Protein AF-A0A8T3T6U4-F1 (afdb_monomer_lite)

pLDDT: mean 92.82, std 4.98, range [65.31, 98.06]

Secondary structure (DSSP, 8-state):
--HHHHHHTTSSS-EEEEE-TTS-EEEEE---PPPPTT-EEEEEEEE---TTTTGGG-STT---GGGT-EEETTTTEEESS--S--SSEE--SSEEEEEEEE-STT--TT-EEEE-----B---

Sequence (124 aa):
MDTEALAAAGQIGGRTVQINERGEVECASYPLAALDDGCLRIRTVRSAISPGTEMTFYGKEATNVYLHKTWNEELRLFVKGAPSISYPIVFGYRAAGEVVESDRAGVPVGSRVYGNWRHTEYTT

Foldseek 3Di:
DDPVVCVVQQQFQFWFWWQFPQLDIDTDGDGRDDADAQDFGWRWPDFDDDVVPRCLSHHNPRNDLLCQFDQDPVVRDTDGDHRNDDPRGFDTWWTKTFTCDGNHPPRDGRDIDTGTDTHGDRPD

Structure (mmCIF, N/CA/C/O backbone):
data_AF-A0A8T3T6U4-F1
#
_entry.id   AF-A0A8T3T6U4-F1
#
loop_
_atom_site.group_PDB
_atom_site.id
_atom_site.type_symbol
_atom_site.label_atom_id
_atom_site.label_alt_id
_atom_site.label_comp_id
_atom_site.label_asym_id
_atom_site.label_entity_id
_atom_site.label_seq_id
_atom_site.pdbx_PDB_ins_code
_atom_site.Cartn_x
_atom_site.Cartn_y
_atom_site.Cartn_z
_atom_site.occupancy
_atom_site.B_iso_or_equiv
_atom_site.auth_seq_id
_atom_site.auth_comp_id
_atom_site.auth_asym_id
_atom_site.auth_atom_id
_atom_site.pdbx_PDB_model_num
ATOM 1 N N . MET A 1 1 ? -10.638 2.195 18.867 1.00 67.00 1 MET A N 1
ATOM 2 C CA . MET A 1 1 ? -9.828 3.425 18.725 1.00 67.00 1 MET A CA 1
ATOM 3 C C . MET A 1 1 ? -10.623 4.387 17.876 1.00 67.00 1 MET A C 1
ATOM 5 O O . MET A 1 1 ? -11.343 3.915 17.011 1.00 67.00 1 MET A O 1
ATOM 9 N N . ASP A 1 2 ? -10.528 5.681 18.151 1.00 87.31 2 ASP A N 1
ATOM 10 C CA . ASP A 1 2 ? -11.204 6.702 17.354 1.00 87.31 2 ASP A CA 1
ATOM 11 C C . ASP A 1 2 ? -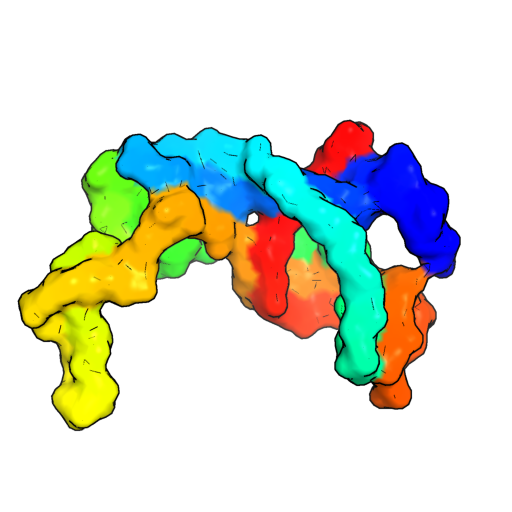10.430 6.954 16.049 1.00 87.31 2 ASP A C 1
ATOM 13 O O . ASP A 1 2 ? -9.241 7.282 16.072 1.00 87.31 2 ASP A O 1
ATOM 17 N N . THR A 1 3 ? -11.095 6.742 14.916 1.00 87.38 3 THR A N 1
ATOM 18 C CA . THR A 1 3 ? -10.543 6.916 13.569 1.00 87.38 3 THR A CA 1
ATOM 19 C C . THR A 1 3 ? -10.159 8.374 13.314 1.00 87.38 3 THR A C 1
ATOM 21 O O . THR A 1 3 ? -9.138 8.628 12.680 1.00 87.38 3 THR A O 1
ATOM 24 N N . GLU A 1 4 ? -10.913 9.335 13.850 1.00 89.19 4 GLU A N 1
ATOM 25 C CA . GLU A 1 4 ? -10.612 10.759 13.694 1.00 89.19 4 GLU A CA 1
ATOM 26 C C . GLU A 1 4 ? -9.311 11.121 14.420 1.00 89.19 4 GLU A C 1
ATOM 28 O O . GLU A 1 4 ? -8.401 11.700 13.822 1.00 89.19 4 GLU A O 1
ATOM 33 N N . ALA A 1 5 ? -9.153 10.666 15.666 1.00 91.19 5 ALA A N 1
ATOM 34 C CA . ALA A 1 5 ? -7.910 10.825 16.418 1.00 91.19 5 ALA A CA 1
ATOM 35 C C . ALA A 1 5 ? -6.701 10.166 15.725 1.00 91.19 5 ALA A C 1
ATOM 37 O O . ALA A 1 5 ? -5.611 10.739 15.702 1.00 91.19 5 ALA A O 1
ATOM 38 N N . LEU A 1 6 ? -6.874 8.976 15.139 1.00 91.44 6 LEU A N 1
ATOM 39 C CA . LEU A 1 6 ? -5.806 8.298 14.396 1.00 91.44 6 LEU A CA 1
ATOM 40 C C . LEU A 1 6 ? -5.405 9.056 13.126 1.00 91.44 6 LEU A C 1
ATOM 42 O O . LEU A 1 6 ? -4.218 9.112 12.807 1.00 91.44 6 LEU A O 1
ATOM 46 N N . ALA A 1 7 ? -6.375 9.626 12.408 1.00 89.25 7 ALA A N 1
ATOM 47 C CA . ALA A 1 7 ? -6.122 10.442 11.227 1.00 89.25 7 ALA A CA 1
ATOM 48 C C . ALA A 1 7 ? -5.405 11.748 11.602 1.00 89.25 7 ALA A C 1
ATOM 50 O O . ALA A 1 7 ? -4.395 12.092 10.991 1.00 89.25 7 ALA A O 1
ATOM 51 N N . ALA A 1 8 ? -5.861 12.430 12.658 1.00 89.19 8 ALA A N 1
ATOM 52 C CA . ALA A 1 8 ? -5.216 13.632 13.187 1.00 89.19 8 ALA A CA 1
ATOM 53 C C . ALA A 1 8 ? -3.771 13.367 13.649 1.00 89.19 8 ALA A C 1
ATOM 55 O O . ALA A 1 8 ? -2.899 14.217 13.488 1.00 89.19 8 ALA A O 1
ATOM 56 N N . ALA A 1 9 ? -3.506 12.168 14.174 1.00 88.62 9 ALA A N 1
ATOM 57 C CA . ALA A 1 9 ? -2.175 11.702 14.545 1.00 88.62 9 ALA A CA 1
ATOM 58 C C . ALA A 1 9 ? -1.379 11.086 13.376 1.00 88.62 9 ALA A C 1
ATOM 60 O O . ALA A 1 9 ? -0.358 10.455 13.621 1.00 88.62 9 ALA A O 1
ATOM 61 N N . GLY A 1 10 ? -1.834 11.185 12.121 1.00 87.50 10 GLY A N 1
ATOM 62 C CA . GLY A 1 10 ? -1.100 10.675 10.954 1.00 87.50 10 GLY A CA 1
ATOM 63 C C . GLY A 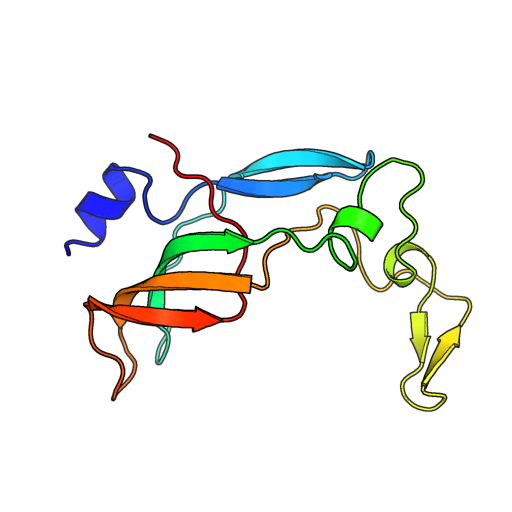1 10 ? -0.870 9.157 10.942 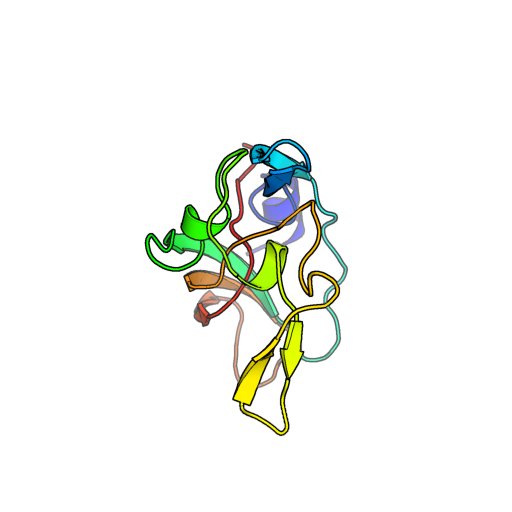1.00 87.50 10 GLY A C 1
ATOM 64 O O . GLY A 1 10 ? 0.029 8.678 10.251 1.00 87.50 10 GLY A O 1
ATOM 65 N N . GLN A 1 11 ? -1.654 8.390 11.710 1.00 89.62 11 GLN A N 1
ATOM 66 C CA . GLN A 1 11 ? -1.517 6.934 11.856 1.00 89.62 11 GLN A CA 1
ATOM 67 C C . GLN A 1 11 ? -2.388 6.140 10.873 1.00 89.62 11 GLN A C 1
ATOM 69 O O . GLN A 1 11 ? -2.284 4.918 10.793 1.00 89.62 11 GLN A O 1
ATOM 74 N N . ILE A 1 12 ? -3.263 6.809 10.128 1.00 89.12 12 ILE A N 1
ATOM 75 C CA . ILE A 1 12 ? -4.062 6.248 9.032 1.00 89.12 12 ILE A CA 1
ATOM 76 C C . ILE A 1 12 ? -4.290 7.342 7.994 1.00 89.12 12 ILE A C 1
ATOM 78 O O . ILE A 1 12 ? -4.494 8.484 8.384 1.00 89.12 12 ILE A O 1
ATOM 82 N N . GLY A 1 13 ? -4.308 6.987 6.702 1.00 77.38 13 GLY A N 1
ATOM 83 C CA . GLY A 1 13 ? -4.440 7.965 5.613 1.00 77.38 13 GLY A CA 1
ATOM 84 C C . GLY A 1 13 ? -3.274 8.947 5.622 1.00 77.38 13 GLY A C 1
ATOM 85 O O . GLY A 1 13 ? -3.185 9.835 6.458 1.00 77.38 13 GLY A O 1
ATOM 86 N N . GLY A 1 14 ? -2.317 8.757 4.729 1.00 77.88 14 GLY A N 1
ATOM 87 C CA . GLY A 1 14 ? -1.020 9.392 4.920 1.00 77.88 14 GLY A CA 1
ATOM 88 C C . GLY A 1 14 ? -0.130 9.204 3.720 1.00 77.88 14 GLY A C 1
ATOM 89 O O . GLY A 1 14 ? -0.575 9.380 2.590 1.00 77.88 14 GLY A O 1
ATOM 90 N N . ARG A 1 15 ? 1.132 8.851 3.960 1.00 91.06 15 ARG A N 1
ATOM 91 C CA . ARG A 1 15 ? 2.124 8.677 2.901 1.00 91.06 15 ARG A CA 1
ATOM 92 C C . ARG A 1 15 ? 2.411 7.207 2.654 1.00 91.06 15 ARG A C 1
ATOM 94 O O . ARG A 1 15 ? 2.335 6.364 3.548 1.00 91.06 15 ARG A O 1
ATOM 101 N N . THR A 1 16 ? 2.708 6.885 1.408 1.00 93.50 16 THR A N 1
ATOM 102 C CA . THR A 1 16 ? 3.175 5.567 0.994 1.00 93.50 16 THR A CA 1
ATOM 103 C C . THR A 1 16 ? 4.521 5.708 0.312 1.00 93.50 16 THR A C 1
ATOM 105 O O . THR A 1 16 ? 4.793 6.730 -0.317 1.00 93.50 16 THR A O 1
ATOM 108 N N . VAL A 1 17 ? 5.353 4.681 0.439 1.00 93.31 17 VAL A N 1
ATOM 109 C CA . VAL A 1 17 ? 6.602 4.599 -0.312 1.00 93.31 17 VAL A CA 1
ATOM 110 C C . VAL A 1 17 ? 6.262 4.192 -1.741 1.00 93.31 17 VAL A C 1
ATOM 112 O O . VAL A 1 17 ? 5.594 3.178 -1.961 1.00 93.31 17 VAL A O 1
ATOM 115 N N . GLN A 1 18 ? 6.737 4.970 -2.705 1.00 95.50 18 GLN A N 1
ATOM 116 C CA . GLN A 1 18 ? 6.603 4.677 -4.123 1.00 95.50 18 GLN A CA 1
ATOM 117 C C . GLN A 1 18 ? 7.924 4.881 -4.859 1.00 95.50 18 GLN A C 1
ATOM 119 O O . GLN A 1 18 ?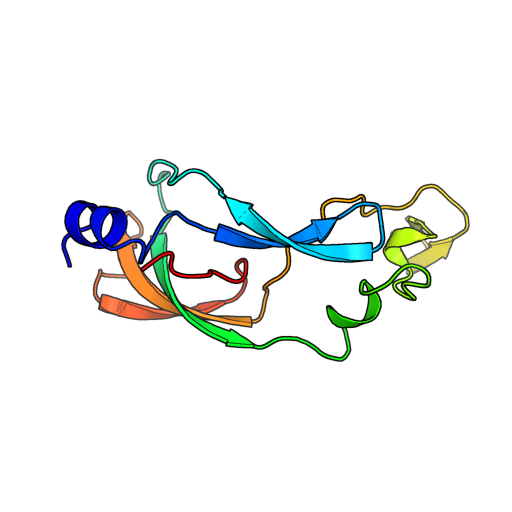 8.838 5.535 -4.357 1.00 95.50 18 GLN A O 1
ATOM 124 N N . ILE A 1 19 ? 8.013 4.317 -6.059 1.00 96.06 19 ILE A N 1
ATOM 125 C CA . ILE A 1 19 ? 9.105 4.576 -6.996 1.00 96.06 19 ILE A CA 1
ATOM 126 C C . ILE A 1 19 ? 8.557 5.440 -8.124 1.00 96.06 19 ILE A C 1
ATOM 128 O O . ILE A 1 19 ? 7.530 5.100 -8.714 1.00 96.06 19 ILE A O 1
ATOM 132 N N . ASN A 1 20 ? 9.215 6.562 -8.400 1.00 96.25 20 ASN A N 1
ATOM 133 C CA . ASN A 1 20 ? 8.818 7.473 -9.468 1.00 96.25 20 ASN A CA 1
ATOM 134 C C . ASN A 1 20 ? 9.401 7.051 -10.828 1.00 96.25 20 ASN A C 1
ATOM 136 O O . ASN A 1 20 ? 10.193 6.118 -10.933 1.00 96.25 20 ASN A O 1
ATOM 140 N N . GLU A 1 21 ? 9.034 7.772 -11.883 1.00 94.50 21 GLU A N 1
ATOM 141 C CA . GLU A 1 21 ? 9.470 7.518 -13.265 1.00 94.50 21 GLU A CA 1
ATOM 142 C C . GLU A 1 21 ? 10.993 7.538 -13.487 1.00 94.50 21 GLU A C 1
ATOM 144 O O . GLU A 1 21 ? 11.477 6.997 -14.480 1.00 94.50 21 GLU A O 1
ATOM 149 N N . ARG A 1 22 ? 11.764 8.133 -12.566 1.00 94.75 22 ARG A N 1
ATOM 150 C CA . ARG A 1 22 ? 13.235 8.145 -12.605 1.00 94.75 22 ARG A CA 1
ATOM 151 C C . ARG A 1 22 ? 13.861 6.947 -11.884 1.00 94.75 22 ARG A C 1
ATOM 153 O O . ARG A 1 22 ? 15.088 6.859 -11.824 1.00 94.75 22 ARG A O 1
ATOM 160 N N . GLY A 1 23 ? 13.048 6.042 -11.335 1.00 94.56 23 GLY A N 1
ATOM 161 C CA . GLY A 1 23 ? 13.500 4.916 -10.518 1.00 94.56 23 GLY A CA 1
ATOM 162 C C . GLY A 1 23 ? 13.911 5.318 -9.096 1.00 94.56 23 GLY A C 1
ATOM 163 O O . GLY A 1 23 ? 14.580 4.540 -8.415 1.00 94.56 23 GLY A O 1
ATOM 164 N N . GLU A 1 24 ? 13.557 6.528 -8.652 1.00 95.88 24 GLU A N 1
ATOM 165 C CA . GLU A 1 24 ? 13.884 7.057 -7.324 1.00 95.88 24 GLU A CA 1
ATOM 166 C C . GLU A 1 24 ? 12.766 6.736 -6.328 1.00 95.88 24 GLU A C 1
ATOM 168 O O . GLU A 1 24 ? 11.586 6.749 -6.680 1.00 95.88 24 GLU A O 1
ATOM 173 N N . VAL A 1 25 ? 13.139 6.470 -5.074 1.00 94.81 25 VAL A N 1
ATOM 174 C CA . VAL A 1 25 ? 12.182 6.235 -3.987 1.00 94.81 25 VAL A CA 1
ATOM 175 C C . VAL A 1 25 ? 11.740 7.564 -3.389 1.00 94.81 25 VAL A C 1
ATOM 177 O O . VAL A 1 25 ? 12.567 8.388 -3.001 1.00 94.81 25 VAL A O 1
ATOM 180 N N . GLU A 1 26 ? 10.431 7.736 -3.253 1.00 94.94 26 GLU A N 1
ATOM 181 C CA . GLU A 1 26 ? 9.816 8.886 -2.601 1.00 94.94 26 GLU A CA 1
ATOM 182 C C . GLU A 1 26 ? 8.620 8.456 -1.745 1.00 94.94 26 GLU A C 1
ATOM 184 O O . GLU A 1 26 ? 8.052 7.379 -1.924 1.00 94.94 26 GLU A O 1
ATOM 189 N N . CYS A 1 27 ? 8.227 9.315 -0.807 1.00 93.50 27 CYS A N 1
ATOM 190 C CA . CYS A 1 27 ? 7.008 9.129 -0.029 1.00 93.50 27 CYS A CA 1
ATOM 191 C C . CYS A 1 27 ? 5.925 10.082 -0.544 1.00 93.50 27 CYS A C 1
ATOM 193 O O . CYS A 1 27 ? 6.083 11.305 -0.447 1.00 93.50 27 CYS A O 1
ATOM 195 N N . ALA A 1 28 ? 4.817 9.526 -1.033 1.00 93.06 28 ALA A N 1
ATOM 196 C CA . ALA A 1 28 ? 3.707 10.267 -1.625 1.00 93.06 28 ALA A CA 1
ATOM 197 C C . ALA A 1 28 ? 2.432 10.151 -0.792 1.00 93.06 28 ALA A C 1
ATOM 199 O O . ALA A 1 28 ? 2.080 9.070 -0.315 1.00 93.06 28 ALA A O 1
ATOM 200 N N . SER A 1 29 ? 1.736 11.274 -0.627 1.00 91.12 29 SER A N 1
ATOM 201 C CA . SER A 1 29 ? 0.475 11.325 0.110 1.00 91.12 29 SER A CA 1
ATOM 202 C C . SER A 1 29 ? -0.657 10.665 -0.675 1.00 91.12 29 SER A C 1
ATOM 204 O O . SER A 1 29 ? -0.764 10.826 -1.889 1.00 91.12 29 SER A O 1
ATOM 206 N N . TYR A 1 30 ? -1.538 9.963 0.028 1.00 88.25 30 TYR A N 1
ATOM 207 C CA . TYR A 1 30 ? -2.777 9.410 -0.504 1.00 88.25 30 TYR A CA 1
ATOM 208 C C . TYR A 1 30 ? -3.947 9.780 0.420 1.00 88.25 30 TYR A C 1
ATOM 210 O O . TYR A 1 30 ? -3.760 9.886 1.635 1.00 88.25 30 TYR A O 1
ATOM 218 N N . PRO A 1 31 ? -5.154 9.997 -0.129 1.00 87.19 31 PRO A N 1
ATOM 219 C CA . PRO A 1 31 ? -6.292 10.412 0.678 1.00 87.19 31 PRO A CA 1
ATOM 220 C C . PRO A 1 31 ? -6.727 9.302 1.638 1.00 87.19 31 PRO A C 1
ATOM 222 O O . PRO A 1 31 ? -6.694 8.114 1.306 1.00 87.19 31 PRO A O 1
ATOM 225 N N . LEU A 1 32 ? -7.208 9.700 2.816 1.00 89.06 32 LEU A N 1
ATOM 226 C CA . LEU A 1 32 ? -7.993 8.824 3.677 1.00 89.06 32 LEU A CA 1
ATOM 227 C C . LEU A 1 32 ? -9.383 8.664 3.045 1.00 89.06 32 LEU A C 1
ATOM 229 O O . LEU A 1 32 ? -10.249 9.516 3.221 1.00 89.06 32 LEU A O 1
ATOM 233 N N . ALA A 1 33 ? -9.583 7.603 2.265 1.00 89.75 33 ALA A N 1
ATOM 234 C CA . ALA A 1 33 ? -10.883 7.315 1.660 1.00 89.75 33 ALA A CA 1
ATOM 235 C C . ALA A 1 33 ? -11.934 6.977 2.731 1.00 89.75 33 ALA A C 1
ATOM 237 O O . ALA A 1 33 ? -11.576 6.499 3.815 1.00 89.75 33 ALA A O 1
ATOM 238 N N . ALA A 1 34 ? -13.215 7.186 2.409 1.00 92.50 34 ALA A N 1
ATOM 239 C CA . ALA A 1 34 ? -14.328 6.640 3.185 1.00 92.50 34 ALA A CA 1
ATOM 240 C C . ALA A 1 34 ? -14.220 5.107 3.280 1.00 92.50 34 ALA A C 1
ATOM 242 O O . ALA A 1 34 ? -13.528 4.480 2.475 1.00 92.50 34 ALA A O 1
ATOM 243 N N . LEU A 1 35 ? -14.837 4.513 4.302 1.00 94.06 35 LEU A N 1
ATOM 244 C CA . LEU A 1 35 ? -14.886 3.060 4.405 1.00 94.06 35 LEU A CA 1
ATOM 245 C C . LEU A 1 35 ? -15.987 2.534 3.478 1.00 94.06 35 LEU A C 1
ATOM 247 O O . LEU A 1 35 ? -17.148 2.887 3.661 1.00 94.06 35 LEU A O 1
ATOM 251 N N . ASP A 1 36 ? -15.609 1.719 2.495 1.00 94.38 36 ASP A N 1
ATOM 252 C CA . ASP A 1 36 ? -16.560 1.057 1.598 1.00 94.38 36 ASP A CA 1
ATOM 253 C C . ASP A 1 36 ? -17.280 -0.112 2.293 1.00 94.38 36 ASP A C 1
ATOM 255 O O . ASP A 1 36 ? -16.738 -0.730 3.219 1.00 94.38 36 ASP A O 1
ATOM 259 N N . ASP A 1 37 ? -18.460 -0.468 1.784 1.00 95.94 37 ASP A N 1
ATOM 260 C CA . ASP A 1 37 ? -19.251 -1.588 2.295 1.00 95.94 37 ASP A CA 1
ATOM 261 C C . ASP A 1 37 ? -18.446 -2.901 2.310 1.00 95.94 37 ASP A C 1
ATOM 263 O O . ASP A 1 37 ? -17.804 -3.292 1.327 1.00 95.94 37 ASP A O 1
ATOM 267 N N . GLY A 1 38 ? -18.477 -3.615 3.436 1.00 95.75 38 GLY A N 1
ATOM 268 C CA . GLY A 1 38 ? -17.761 -4.880 3.623 1.00 95.75 38 GLY A CA 1
ATOM 269 C C . GLY A 1 38 ? -16.231 -4.765 3.718 1.00 95.75 38 GLY A C 1
ATOM 270 O O . GLY A 1 38 ? -15.544 -5.799 3.778 1.00 95.75 38 GLY A O 1
ATOM 271 N N . CYS A 1 39 ? -15.684 -3.546 3.751 1.00 95.38 39 CYS A N 1
ATOM 272 C CA . CYS A 1 39 ? -14.257 -3.289 3.913 1.00 95.38 39 CYS A CA 1
ATOM 273 C C . CYS A 1 39 ? -13.851 -3.081 5.378 1.00 95.38 39 CYS A C 1
ATOM 275 O O . CYS A 1 39 ? -14.655 -2.965 6.305 1.00 95.38 39 CYS A O 1
ATOM 277 N N . LEU A 1 40 ? -12.536 -3.070 5.581 1.00 95.19 40 LEU A N 1
ATOM 278 C CA . LEU A 1 40 ? -11.888 -2.822 6.861 1.00 95.19 40 LEU A CA 1
ATOM 279 C C . LEU A 1 40 ? -10.932 -1.649 6.707 1.00 95.19 40 LEU A C 1
ATOM 281 O O . LEU A 1 40 ? -10.226 -1.558 5.699 1.00 95.19 40 LEU A O 1
ATOM 285 N N . ARG A 1 41 ? -10.809 -0.826 7.747 1.00 95.31 41 ARG A N 1
ATOM 286 C CA . ARG A 1 41 ? -9.677 0.088 7.879 1.00 95.31 41 ARG A CA 1
ATOM 287 C C . ARG A 1 41 ? -8.648 -0.514 8.808 1.00 95.31 41 ARG A C 1
ATOM 289 O O . ARG A 1 41 ? -8.954 -0.888 9.940 1.00 95.31 41 ARG A O 1
ATOM 296 N N . ILE A 1 42 ? -7.414 -0.574 8.332 1.00 95.00 42 ILE A N 1
ATOM 297 C CA . ILE A 1 42 ? -6.301 -1.170 9.059 1.00 95.00 42 ILE A CA 1
ATOM 298 C C . ILE A 1 42 ? -5.269 -0.085 9.342 1.00 95.00 42 ILE A C 1
ATOM 300 O O . ILE A 1 42 ? -4.805 0.601 8.433 1.00 95.00 42 ILE A O 1
ATOM 304 N N . ARG A 1 43 ? -4.871 0.032 10.607 1.00 95.00 43 ARG A N 1
ATOM 305 C CA . ARG A 1 43 ? -3.673 0.764 11.008 1.00 95.00 43 ARG A CA 1
ATOM 306 C C . ARG A 1 43 ? -2.470 -0.170 10.887 1.00 95.00 43 ARG A C 1
ATOM 308 O O . ARG A 1 43 ? -2.380 -1.168 11.607 1.00 95.00 43 ARG A O 1
ATOM 315 N N . THR A 1 44 ? -1.561 0.127 9.962 1.00 94.38 44 THR A N 1
ATOM 316 C CA . THR A 1 44 ? -0.392 -0.716 9.654 1.00 94.38 44 THR A CA 1
ATOM 317 C C . THR A 1 44 ? 0.605 -0.745 10.814 1.00 94.38 44 THR A C 1
ATOM 319 O O . THR A 1 44 ? 1.325 0.210 11.066 1.00 94.38 44 THR A O 1
ATOM 322 N N . VAL A 1 45 ? 0.736 -1.860 11.521 1.00 94.75 45 VAL A N 1
ATOM 323 C CA . VAL A 1 45 ? 1.704 -1.958 12.626 1.00 94.75 45 VAL A CA 1
ATOM 324 C C . VAL A 1 45 ? 3.108 -2.234 12.092 1.00 94.75 45 VAL A C 1
ATOM 326 O O . VAL A 1 45 ? 4.076 -1.644 12.563 1.00 94.75 45 VAL A O 1
ATOM 329 N N . ARG A 1 46 ? 3.234 -3.136 11.110 1.00 94.75 46 ARG A N 1
ATOM 330 C CA . ARG A 1 46 ? 4.501 -3.447 10.429 1.00 94.75 46 ARG A CA 1
ATOM 331 C C . ARG A 1 46 ? 4.249 -3.828 8.979 1.00 94.75 46 ARG A C 1
ATOM 333 O O . ARG A 1 46 ? 3.228 -4.424 8.657 1.00 94.75 46 ARG A O 1
ATOM 340 N N . SER A 1 47 ? 5.222 -3.560 8.121 1.00 95.12 47 SER A N 1
ATOM 341 C CA . SER A 1 47 ? 5.277 -4.124 6.774 1.00 95.12 47 SER A CA 1
ATOM 342 C C . SER A 1 47 ? 6.699 -4.571 6.460 1.00 95.12 47 SER A C 1
ATOM 344 O O . SER A 1 47 ? 7.651 -4.095 7.081 1.00 95.12 47 SER A O 1
ATOM 346 N N . ALA A 1 48 ? 6.838 -5.539 5.562 1.00 95.12 48 ALA A N 1
ATOM 347 C CA . ALA A 1 48 ? 8.120 -6.124 5.206 1.00 95.12 48 ALA A CA 1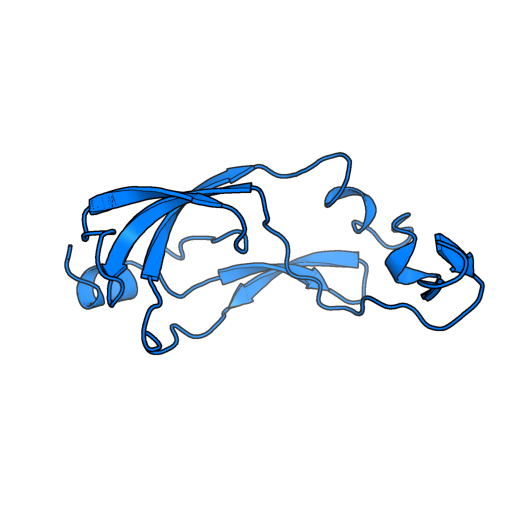
ATOM 348 C C . ALA A 1 48 ? 8.411 -5.885 3.730 1.00 95.12 48 ALA A C 1
ATOM 350 O O . ALA A 1 48 ? 7.624 -6.289 2.875 1.00 95.12 48 ALA A O 1
ATOM 351 N N . ILE A 1 49 ? 9.575 -5.301 3.452 1.00 93.19 49 ILE A N 1
ATOM 352 C CA . ILE A 1 49 ? 10.057 -5.129 2.085 1.00 93.19 49 ILE A CA 1
ATOM 353 C C . ILE A 1 49 ? 10.435 -6.494 1.514 1.00 93.19 49 ILE A C 1
ATOM 355 O O . ILE A 1 49 ? 11.014 -7.337 2.208 1.00 93.19 49 ILE A O 1
ATOM 359 N N . SER A 1 50 ? 10.081 -6.751 0.259 1.00 92.44 50 SER A N 1
ATOM 360 C CA . SER A 1 50 ? 10.489 -7.969 -0.444 1.00 92.44 50 SER A CA 1
ATOM 361 C C . SER A 1 50 ? 11.743 -7.757 -1.282 1.00 92.44 50 SER A C 1
ATOM 363 O O . SER A 1 50 ? 11.669 -7.094 -2.319 1.00 92.44 50 SER A O 1
ATOM 365 N N . PRO A 1 51 ? 12.878 -8.386 -0.923 1.00 91.25 51 PRO A N 1
ATOM 366 C CA . PRO A 1 51 ? 14.092 -8.280 -1.724 1.00 91.25 51 PRO A CA 1
ATOM 367 C C . PRO A 1 51 ? 13.917 -8.861 -3.132 1.00 91.25 51 PRO A C 1
ATOM 369 O O . PRO A 1 51 ? 14.429 -8.309 -4.095 1.00 91.25 51 PRO A O 1
ATOM 372 N N . GLY A 1 52 ? 13.173 -9.964 -3.264 1.00 89.81 52 GLY A N 1
ATOM 373 C CA . GLY A 1 52 ? 13.007 -10.669 -4.540 1.00 89.81 52 GLY A CA 1
ATOM 374 C C . GLY A 1 52 ? 11.905 -10.113 -5.442 1.00 89.81 52 GLY A C 1
ATOM 375 O O . GLY A 1 52 ? 11.843 -10.476 -6.611 1.00 89.81 52 GLY A O 1
ATOM 376 N N . THR A 1 53 ? 11.027 -9.256 -4.918 1.00 90.56 53 THR A N 1
ATOM 377 C CA . THR A 1 53 ? 9.901 -8.701 -5.682 1.00 90.56 53 THR A CA 1
ATOM 378 C C . THR A 1 53 ? 9.999 -7.190 -5.768 1.00 90.56 53 THR A C 1
ATOM 380 O O . THR A 1 53 ? 10.095 -6.655 -6.863 1.00 90.56 53 THR A O 1
ATOM 383 N N . GLU A 1 54 ? 10.036 -6.488 -4.641 1.00 93.56 54 GLU A N 1
ATOM 384 C CA . GLU A 1 54 ? 9.966 -5.023 -4.631 1.00 93.56 54 GLU A CA 1
ATOM 385 C C . GLU A 1 54 ? 11.285 -4.399 -5.091 1.00 93.56 54 GLU A C 1
ATOM 387 O O . GLU A 1 54 ? 11.276 -3.490 -5.916 1.00 93.56 54 GLU A O 1
ATOM 392 N N . MET A 1 55 ? 12.435 -4.942 -4.671 1.00 93.25 55 MET A N 1
ATOM 393 C CA . MET A 1 55 ? 13.737 -4.384 -5.080 1.00 93.25 55 MET A CA 1
ATOM 394 C C . MET A 1 55 ? 14.045 -4.577 -6.566 1.00 93.25 55 MET A C 1
ATOM 396 O O . MET A 1 55 ? 14.891 -3.875 -7.107 1.00 93.25 55 MET A O 1
ATOM 400 N N . THR A 1 56 ? 13.337 -5.470 -7.262 1.00 95.12 56 THR A N 1
ATOM 401 C CA . THR A 1 56 ? 13.499 -5.624 -8.718 1.00 95.12 56 THR A CA 1
ATOM 402 C C . THR A 1 56 ? 12.941 -4.433 -9.505 1.00 95.12 56 THR A C 1
ATOM 404 O O . THR A 1 56 ? 13.308 -4.244 -10.660 1.00 95.12 56 THR A O 1
ATOM 407 N N . PHE A 1 57 ? 12.087 -3.609 -8.893 1.00 94.81 57 PHE A N 1
ATOM 408 C CA . PHE A 1 57 ? 11.570 -2.375 -9.491 1.00 94.81 57 PHE A CA 1
ATOM 409 C C . PHE A 1 57 ? 12.425 -1.139 -9.171 1.00 94.81 57 PHE A C 1
ATOM 411 O O . PHE A 1 57 ? 12.106 -0.045 -9.627 1.00 94.81 57 PHE A O 1
ATOM 418 N N . TYR A 1 58 ? 13.472 -1.287 -8.356 1.00 94.00 58 TYR A N 1
ATOM 419 C CA . TYR A 1 58 ? 14.269 -0.165 -7.874 1.00 94.00 58 TYR A CA 1
ATOM 420 C C . TYR A 1 58 ? 15.380 0.245 -8.843 1.00 94.00 58 TYR A C 1
ATOM 422 O O . TYR A 1 58 ? 16.118 -0.597 -9.357 1.00 94.00 58 TYR A O 1
ATOM 430 N N . GLY A 1 59 ? 15.537 1.561 -9.016 1.00 93.75 59 GLY A N 1
ATOM 431 C CA . GLY A 1 59 ? 16.604 2.178 -9.795 1.00 93.75 59 GLY A CA 1
ATOM 432 C C . GLY A 1 59 ? 16.283 2.363 -11.280 1.00 93.75 59 GLY A C 1
ATOM 433 O O . GLY A 1 59 ? 15.295 1.865 -11.809 1.00 93.75 59 GLY A O 1
ATOM 434 N N . LYS A 1 60 ? 17.164 3.100 -11.968 1.00 90.38 60 LYS A N 1
ATOM 435 C CA . LYS A 1 60 ? 17.058 3.375 -13.415 1.00 90.38 60 LYS A CA 1
ATOM 436 C C . LYS A 1 60 ? 17.147 2.109 -14.268 1.00 90.38 60 LYS A C 1
ATOM 438 O O . LYS A 1 60 ? 16.480 2.005 -15.287 1.00 90.38 60 LYS A O 1
ATOM 443 N N . GLU A 1 61 ? 17.925 1.139 -13.800 1.00 92.94 61 GLU A N 1
ATOM 444 C CA . GLU A 1 61 ? 18.127 -0.166 -14.434 1.00 92.94 61 GLU A CA 1
ATOM 445 C C . GLU A 1 61 ? 17.276 -1.250 -13.747 1.00 92.94 61 GLU A C 1
ATOM 447 O O . GLU A 1 61 ? 17.743 -2.365 -13.503 1.00 92.94 61 GLU A O 1
ATOM 452 N N . ALA A 1 62 ? 16.042 -0.909 -13.358 1.00 94.88 62 ALA A N 1
ATOM 453 C CA . ALA A 1 62 ? 15.122 -1.835 -12.707 1.00 94.88 62 ALA A CA 1
ATOM 454 C C . ALA A 1 62 ? 14.961 -3.119 -13.538 1.00 94.88 62 ALA A C 1
ATOM 456 O O . ALA A 1 62 ? 14.670 -3.085 -14.734 1.00 94.88 62 ALA A O 1
ATOM 457 N N . THR A 1 63 ? 15.135 -4.273 -12.899 1.00 94.75 63 THR A N 1
ATOM 458 C CA . THR A 1 63 ? 15.195 -5.580 -13.570 1.00 94.75 63 THR A CA 1
ATOM 459 C C . THR A 1 63 ? 13.843 -6.282 -13.667 1.00 94.75 63 THR A C 1
ATOM 461 O O . THR A 1 63 ? 13.742 -7.337 -14.296 1.00 94.75 63 THR A O 1
ATOM 464 N N . ASN A 1 64 ? 12.789 -5.726 -13.061 1.00 94.81 64 ASN A N 1
ATOM 465 C CA . ASN A 1 64 ? 11.482 -6.362 -13.056 1.00 94.81 64 ASN A CA 1
ATOM 466 C C . ASN A 1 64 ? 10.901 -6.466 -14.474 1.00 94.81 64 ASN A C 1
ATOM 468 O O . ASN A 1 64 ? 10.681 -5.470 -15.157 1.00 94.81 64 ASN A O 1
ATOM 472 N N . VAL A 1 65 ? 10.590 -7.688 -14.901 1.00 94.81 65 VAL A N 1
ATOM 473 C CA . VAL A 1 65 ? 10.106 -7.982 -16.255 1.00 94.81 65 VAL A CA 1
ATOM 474 C C . VAL A 1 65 ? 8.792 -7.272 -16.612 1.00 94.81 65 VAL A C 1
ATOM 476 O O . VAL A 1 65 ? 8.580 -6.963 -17.784 1.00 94.81 65 VAL A O 1
ATOM 479 N N . TYR A 1 66 ? 7.948 -6.946 -15.628 1.00 93.69 66 TYR A N 1
ATOM 480 C CA . TYR A 1 66 ? 6.688 -6.227 -15.846 1.00 93.69 66 TYR A CA 1
ATOM 481 C C . TYR A 1 66 ? 6.883 -4.771 -16.299 1.00 93.69 66 TYR A C 1
ATOM 483 O O . TYR A 1 66 ? 5.951 -4.175 -16.839 1.00 93.69 66 TYR A O 1
ATOM 491 N N . LEU A 1 67 ? 8.087 -4.211 -16.125 1.00 94.38 67 LEU A N 1
ATOM 492 C CA . LEU A 1 67 ? 8.466 -2.893 -16.645 1.00 94.38 67 LEU A CA 1
ATOM 493 C C . LEU A 1 67 ? 8.887 -2.918 -18.122 1.00 94.38 67 LEU A C 1
ATOM 495 O O . LEU A 1 67 ? 9.009 -1.863 -18.734 1.00 94.38 67 LEU A O 1
ATOM 499 N N . HIS A 1 68 ? 9.114 -4.105 -18.696 1.00 92.75 68 HIS A N 1
ATOM 500 C CA . HIS A 1 68 ? 9.782 -4.256 -20.000 1.00 92.75 68 HIS A CA 1
ATOM 501 C C . HIS A 1 68 ? 9.040 -5.166 -20.982 1.00 92.75 68 HIS A C 1
ATOM 503 O O . HIS A 1 68 ? 9.345 -5.172 -22.176 1.00 92.75 68 HIS A O 1
ATOM 509 N N . LYS A 1 69 ? 8.122 -6.000 -20.488 1.00 95.12 69 LYS A N 1
ATOM 510 C CA . LYS A 1 69 ? 7.430 -7.046 -21.250 1.00 95.12 69 LYS A CA 1
ATOM 511 C C . LYS A 1 69 ? 5.969 -7.164 -20.830 1.00 95.12 69 LYS A C 1
ATOM 513 O O . LYS A 1 69 ? 5.564 -6.674 -19.780 1.00 95.12 69 LYS A O 1
ATOM 518 N N . THR A 1 70 ? 5.206 -7.902 -21.631 1.00 95.06 70 THR A N 1
ATOM 519 C CA . THR A 1 70 ? 3.810 -8.251 -21.345 1.00 95.06 70 THR A CA 1
ATOM 520 C C . THR A 1 70 ? 3.710 -9.720 -20.941 1.00 95.06 70 THR A C 1
ATOM 522 O O . THR A 1 70 ? 4.345 -10.579 -21.560 1.00 95.06 70 THR A O 1
ATOM 525 N N . TRP A 1 71 ? 2.902 -10.022 -19.925 1.00 94.38 71 TRP A N 1
ATOM 526 C CA . TRP A 1 71 ? 2.516 -11.395 -19.598 1.00 94.38 71 TRP A CA 1
ATOM 527 C C . TRP A 1 71 ? 1.463 -11.899 -20.595 1.00 94.38 71 TRP A C 1
ATOM 529 O O . TRP A 1 71 ? 0.417 -11.274 -20.759 1.00 94.38 71 TRP A O 1
ATOM 539 N N . ASN A 1 72 ? 1.743 -13.008 -21.282 1.00 94.19 72 ASN A N 1
ATOM 540 C CA . ASN A 1 72 ? 0.769 -13.696 -22.126 1.00 94.19 72 ASN A CA 1
ATOM 541 C C . ASN A 1 72 ? 0.134 -14.840 -21.321 1.00 94.19 72 ASN A C 1
ATOM 543 O O . ASN A 1 72 ? 0.815 -15.817 -21.015 1.00 94.19 72 ASN A O 1
ATOM 547 N N . GLU A 1 73 ? -1.155 -14.717 -20.997 1.00 95.12 73 GLU A N 1
ATOM 548 C CA . GLU A 1 73 ? -1.892 -15.690 -20.172 1.00 95.12 73 GLU A CA 1
ATOM 549 C C . GLU A 1 73 ? -2.040 -17.068 -20.832 1.00 95.12 73 GLU A C 1
ATOM 551 O O . GLU A 1 73 ? -1.958 -18.092 -20.154 1.00 95.12 73 GLU A O 1
ATOM 556 N N . GLU A 1 74 ? -2.227 -17.111 -22.154 1.00 96.81 74 GLU A N 1
ATOM 557 C CA . GLU A 1 74 ? -2.409 -18.361 -22.903 1.00 96.81 74 GLU A CA 1
ATOM 558 C C . GLU A 1 74 ? -1.108 -19.168 -22.948 1.00 96.81 74 GLU A C 1
ATOM 560 O O . GLU A 1 74 ? -1.088 -20.361 -22.647 1.00 96.81 74 GLU A O 1
ATOM 565 N N . LEU A 1 75 ? 0.001 -18.498 -23.266 1.00 95.94 75 LEU A N 1
ATOM 566 C CA . LEU A 1 75 ? 1.324 -19.116 -23.349 1.00 95.94 75 LEU A CA 1
ATOM 567 C C . LEU A 1 75 ? 2.005 -19.260 -21.984 1.00 95.94 75 LEU A C 1
ATOM 569 O O . LEU A 1 75 ? 2.975 -20.007 -21.874 1.00 95.94 75 LEU A O 1
ATOM 573 N N . ARG A 1 76 ? 1.532 -18.539 -20.959 1.00 95.44 76 ARG A N 1
ATOM 574 C CA . ARG A 1 76 ? 2.157 -18.410 -19.630 1.00 95.44 76 ARG A CA 1
ATOM 575 C C . ARG A 1 76 ? 3.625 -17.984 -19.696 1.00 95.44 76 ARG A C 1
ATOM 577 O O . ARG A 1 76 ? 4.485 -18.528 -19.002 1.00 95.44 76 ARG A O 1
ATOM 584 N N . LEU A 1 77 ? 3.918 -17.017 -20.563 1.00 96.12 77 LEU A N 1
ATOM 585 C CA . LEU A 1 77 ? 5.270 -16.520 -20.817 1.00 96.12 77 LEU A CA 1
ATOM 586 C C . LEU A 1 77 ? 5.286 -14.998 -20.962 1.00 96.12 77 LEU A C 1
ATOM 588 O O . LEU A 1 77 ? 4.330 -14.387 -21.440 1.00 96.12 77 LEU A O 1
ATOM 592 N N . PHE A 1 78 ? 6.424 -14.391 -20.619 1.00 95.56 78 PHE A N 1
ATOM 593 C CA . PHE A 1 78 ? 6.685 -12.986 -20.925 1.00 95.56 78 PHE A CA 1
ATOM 594 C C . PHE A 1 78 ? 7.135 -12.816 -22.374 1.00 95.56 78 PHE A C 1
ATOM 596 O O . PHE A 1 78 ? 8.205 -13.292 -22.767 1.00 95.56 78 PHE A O 1
ATOM 603 N N . VAL A 1 79 ? 6.354 -12.070 -23.148 1.00 96.06 79 VAL A N 1
ATOM 604 C CA . VAL A 1 79 ? 6.611 -11.779 -24.564 1.00 96.06 79 VAL A CA 1
ATOM 605 C C . VAL A 1 79 ? 6.992 -10.312 -24.763 1.00 96.06 79 VAL A C 1
ATOM 607 O O . VAL A 1 79 ? 6.783 -9.470 -23.887 1.00 96.06 79 VAL A O 1
ATOM 610 N N . LYS A 1 80 ? 7.581 -9.985 -25.920 1.00 95.44 80 LYS A N 1
ATOM 611 C CA . LYS A 1 80 ? 7.806 -8.585 -26.302 1.00 95.44 80 LYS A CA 1
ATOM 612 C C . LYS A 1 80 ? 6.447 -7.887 -26.432 1.00 95.44 80 LYS A C 1
ATOM 614 O O . LYS A 1 80 ? 5.579 -8.385 -27.140 1.00 95.44 80 LYS A O 1
ATOM 619 N N . GLY A 1 81 ? 6.289 -6.741 -25.783 1.00 92.38 81 GLY A N 1
ATOM 620 C CA . GLY A 1 81 ? 5.046 -5.977 -25.767 1.00 92.38 81 GLY A CA 1
ATOM 621 C C . GLY A 1 81 ? 5.155 -4.777 -24.831 1.00 92.38 81 GLY A C 1
ATOM 622 O O . GLY A 1 81 ? 6.245 -4.475 -24.346 1.00 92.38 81 GLY A O 1
ATOM 623 N N . ALA A 1 82 ? 4.040 -4.084 -24.608 1.00 92.00 82 ALA A N 1
ATOM 624 C CA . ALA A 1 82 ? 4.003 -2.949 -23.695 1.00 92.00 82 ALA A CA 1
ATOM 625 C C . ALA A 1 82 ? 4.188 -3.404 -22.231 1.00 92.00 82 ALA A C 1
ATOM 627 O O . ALA A 1 82 ? 3.698 -4.480 -21.864 1.00 92.00 82 ALA A O 1
ATOM 628 N N . PRO A 1 83 ? 4.857 -2.602 -21.385 1.00 91.06 83 PRO A N 1
ATOM 629 C CA . PRO A 1 83 ? 4.917 -2.851 -19.949 1.00 91.06 83 PRO A CA 1
ATOM 630 C C . PRO A 1 83 ? 3.513 -2.988 -19.358 1.00 91.06 83 PRO A C 1
ATOM 632 O O . PRO A 1 83 ? 2.607 -2.237 -19.720 1.00 91.06 83 PRO A O 1
ATOM 635 N N . SER A 1 84 ? 3.328 -3.932 -18.438 1.00 89.12 84 SER A N 1
ATOM 636 C CA . SER A 1 84 ? 2.053 -4.095 -17.726 1.00 89.12 84 SER A CA 1
ATOM 637 C C . SER A 1 84 ? 2.008 -3.325 -16.406 1.00 89.12 84 SER A C 1
ATOM 639 O O . SER A 1 84 ? 0.961 -3.262 -15.768 1.00 89.12 84 SER A O 1
ATOM 641 N N . ILE A 1 85 ? 3.140 -2.763 -15.977 1.00 92.06 85 ILE A N 1
ATOM 642 C CA . ILE A 1 85 ? 3.250 -1.866 -14.827 1.00 92.06 85 ILE A CA 1
ATOM 643 C C . ILE A 1 85 ? 3.883 -0.562 -15.307 1.00 92.06 85 ILE A C 1
ATOM 645 O O . ILE A 1 85 ? 4.810 -0.568 -16.113 1.00 92.06 85 ILE A O 1
ATOM 649 N N . SER A 1 86 ? 3.364 0.560 -14.818 1.00 91.19 86 SER A N 1
ATOM 650 C CA . SER A 1 86 ? 3.875 1.901 -15.100 1.00 91.19 86 SER A CA 1
ATOM 651 C C . SER A 1 86 ? 4.131 2.647 -13.798 1.00 91.19 86 SER A C 1
ATOM 653 O O . SER A 1 86 ? 3.506 2.360 -12.777 1.00 91.19 86 SER A O 1
ATOM 655 N N . TYR A 1 87 ? 5.057 3.598 -13.848 1.00 93.62 87 TYR A N 1
ATOM 656 C CA . TYR A 1 87 ? 5.310 4.514 -12.743 1.00 93.62 87 TYR A CA 1
ATOM 657 C C . TYR A 1 87 ? 4.152 5.519 -12.560 1.00 93.62 87 TYR A C 1
ATOM 659 O O . TYR A 1 87 ? 3.473 5.835 -13.539 1.00 93.62 87 TYR A O 1
ATOM 667 N N . PRO A 1 88 ? 3.948 6.060 -11.341 1.00 95.62 88 PRO A N 1
ATOM 668 C CA . PRO A 1 88 ? 4.629 5.691 -10.097 1.00 95.62 88 PRO A CA 1
ATOM 669 C C . PRO A 1 88 ? 4.171 4.323 -9.569 1.00 95.62 88 PRO A C 1
ATOM 671 O O . PRO A 1 88 ? 2.998 3.968 -9.662 1.00 95.62 88 PRO A O 1
ATOM 674 N N . ILE A 1 89 ? 5.099 3.553 -8.993 1.00 95.44 89 ILE A N 1
ATOM 675 C CA . ILE A 1 89 ? 4.811 2.209 -8.475 1.00 95.44 89 ILE A CA 1
ATOM 676 C C . ILE A 1 89 ? 4.726 2.252 -6.957 1.00 95.44 89 ILE A C 1
ATOM 678 O O . ILE A 1 89 ? 5.707 2.570 -6.286 1.00 95.44 89 ILE A O 1
ATOM 682 N N . VAL A 1 90 ? 3.562 1.887 -6.425 1.00 94.50 90 VAL A N 1
ATOM 683 C CA . VAL A 1 90 ? 3.305 1.775 -4.986 1.00 94.50 90 VAL A CA 1
ATOM 684 C C . VAL A 1 90 ? 3.477 0.319 -4.551 1.00 94.50 90 VAL A C 1
ATOM 686 O O . VAL A 1 90 ? 2.869 -0.578 -5.136 1.00 94.50 90 VAL A O 1
ATOM 689 N N . PHE A 1 91 ? 4.277 0.087 -3.507 1.00 90.06 91 PHE A N 1
ATOM 690 C CA . PHE A 1 91 ? 4.566 -1.254 -2.980 1.00 90.06 91 PHE A CA 1
ATOM 691 C C . PHE A 1 91 ? 3.916 -1.526 -1.634 1.00 90.06 91 PHE A C 1
ATOM 693 O O . PHE A 1 91 ? 3.429 -0.624 -0.953 1.00 90.06 91 PHE A O 1
ATOM 700 N N . GLY A 1 92 ? 3.972 -2.796 -1.249 1.00 90.56 92 GLY A N 1
ATOM 701 C CA . GLY A 1 92 ? 3.461 -3.332 -0.003 1.00 90.56 92 GLY A CA 1
ATOM 702 C C . GLY A 1 92 ? 2.492 -4.460 -0.291 1.00 90.56 92 GLY A C 1
ATOM 703 O O . GLY A 1 92 ? 1.391 -4.241 -0.786 1.00 90.56 92 GLY A O 1
ATOM 704 N N . TYR A 1 93 ? 2.923 -5.680 0.016 1.00 90.88 93 TYR A N 1
ATOM 705 C CA . TYR A 1 93 ? 2.060 -6.861 -0.066 1.00 90.88 93 TYR A CA 1
ATOM 706 C C . TYR A 1 93 ? 2.218 -7.820 1.117 1.00 90.88 93 TYR A C 1
ATOM 708 O O . TYR A 1 93 ? 1.552 -8.854 1.182 1.00 90.88 93 TYR A O 1
ATOM 716 N N . ARG A 1 94 ? 3.106 -7.481 2.058 1.00 95.12 94 ARG A N 1
ATOM 717 C CA . ARG A 1 94 ? 3.317 -8.210 3.309 1.00 95.12 94 ARG A CA 1
ATOM 718 C C . ARG A 1 94 ? 3.254 -7.230 4.458 1.00 95.12 94 ARG A C 1
ATOM 720 O O . ARG A 1 94 ? 4.267 -6.651 4.856 1.00 95.12 94 ARG A O 1
ATOM 727 N N . ALA A 1 95 ? 2.051 -7.034 4.969 1.00 95.94 95 ALA A N 1
ATOM 728 C CA . ALA A 1 95 ? 1.805 -6.110 6.053 1.00 95.94 95 ALA A CA 1
ATOM 729 C C . ALA A 1 95 ? 0.938 -6.753 7.135 1.00 95.94 95 ALA A C 1
ATOM 731 O O . ALA A 1 95 ? 0.133 -7.646 6.881 1.00 95.94 95 ALA A O 1
ATOM 732 N N . ALA A 1 96 ? 1.165 -6.313 8.367 1.00 97.50 96 ALA A N 1
ATOM 733 C CA . ALA A 1 96 ? 0.407 -6.684 9.544 1.00 97.50 96 ALA A CA 1
ATOM 734 C C . ALA A 1 96 ? -0.106 -5.415 10.217 1.00 97.50 96 ALA A C 1
ATOM 736 O O . ALA A 1 96 ? 0.601 -4.407 10.304 1.00 97.50 96 ALA A O 1
ATOM 737 N N . GLY A 1 97 ? -1.336 -5.461 10.704 1.00 96.81 97 GLY A N 1
ATOM 738 C CA . GLY A 1 97 ? -1.982 -4.296 11.278 1.00 96.81 97 GLY A CA 1
ATOM 739 C C . GLY A 1 97 ? -3.115 -4.645 12.217 1.00 96.81 97 GLY A C 1
ATOM 740 O O . GLY A 1 97 ? -3.413 -5.813 12.473 1.00 96.81 97 GLY A O 1
ATOM 741 N N . GLU A 1 98 ? -3.722 -3.596 12.743 1.00 97.38 98 GLU A N 1
ATOM 742 C CA . GLU A 1 98 ? -4.873 -3.671 13.626 1.00 97.38 98 GLU A CA 1
ATOM 743 C C . GLU A 1 98 ? -6.074 -3.031 12.938 1.00 97.38 98 GLU A C 1
ATOM 745 O O . GLU A 1 98 ? -5.957 -1.948 12.361 1.00 97.38 98 GLU A O 1
ATOM 750 N N . VAL A 1 99 ? -7.221 -3.701 12.982 1.00 97.44 99 VAL A N 1
ATOM 751 C CA . VAL A 1 99 ? -8.479 -3.173 12.452 1.00 97.44 99 VAL A CA 1
ATOM 752 C C . VAL A 1 99 ? -8.941 -2.021 13.340 1.00 97.44 99 VAL A C 1
ATOM 754 O O . VAL A 1 99 ? -9.142 -2.207 14.539 1.00 97.44 99 VAL A O 1
ATOM 757 N N . VAL A 1 100 ? -9.113 -0.836 12.762 1.00 96.81 100 VAL A N 1
ATOM 758 C CA . VAL A 1 100 ? -9.549 0.379 13.473 1.00 96.81 100 VAL A CA 1
ATOM 759 C C . VAL A 1 100 ? -10.975 0.792 13.119 1.00 96.81 100 VAL A C 1
ATOM 761 O O . VAL A 1 100 ? -11.622 1.459 13.913 1.00 96.81 100 VAL A O 1
ATOM 764 N N . GLU A 1 101 ? -11.480 0.320 11.982 1.00 96.69 101 GLU A N 1
ATOM 765 C CA . GLU A 1 101 ? -12.851 0.503 11.503 1.00 96.69 101 GLU A CA 1
ATOM 766 C C . GLU A 1 101 ? -13.251 -0.765 10.732 1.00 96.69 101 GLU A C 1
ATOM 768 O O . GLU A 1 101 ? -12.400 -1.362 10.063 1.00 96.69 101 GLU A O 1
ATOM 773 N N . SER A 1 102 ? -14.501 -1.216 10.836 1.00 96.69 102 SER A N 1
ATOM 774 C CA . SER A 1 102 ? -14.953 -2.450 10.184 1.00 96.69 102 SER A CA 1
ATOM 775 C C . SER A 1 102 ? -16.421 -2.370 9.801 1.00 96.69 102 SER A C 1
ATOM 777 O O . SER A 1 102 ? -17.258 -2.141 10.670 1.00 96.69 102 SER A O 1
ATOM 779 N N . ASP A 1 103 ? -16.706 -2.649 8.530 1.00 95.56 103 ASP A N 1
ATOM 780 C CA . ASP A 1 103 ? -18.052 -2.920 8.018 1.00 95.56 103 ASP A CA 1
ATOM 781 C C . ASP A 1 103 ? -18.214 -4.401 7.612 1.00 95.56 103 ASP A C 1
ATOM 783 O O . ASP A 1 103 ? -19.087 -4.807 6.848 1.00 95.56 103 ASP A O 1
ATOM 787 N N . ARG A 1 104 ? -17.332 -5.272 8.117 1.00 95.44 104 ARG A N 1
ATOM 788 C CA . ARG A 1 104 ? -17.338 -6.696 7.781 1.00 95.44 104 ARG A CA 1
ATOM 789 C C . ARG A 1 104 ? -17.711 -7.543 8.985 1.00 95.44 104 ARG A C 1
ATOM 791 O O . ARG A 1 104 ? -16.974 -7.627 9.971 1.00 95.44 104 ARG A O 1
ATOM 798 N N . ALA A 1 105 ? -18.814 -8.277 8.853 1.00 93.69 105 ALA A N 1
ATOM 799 C CA . ALA A 1 105 ? -19.202 -9.281 9.832 1.00 93.69 105 ALA A CA 1
ATOM 800 C C . ALA A 1 105 ? -18.065 -10.297 10.067 1.00 93.69 105 ALA A C 1
ATOM 802 O O . ALA A 1 105 ? -17.462 -10.820 9.126 1.00 93.69 105 ALA A O 1
ATOM 803 N N . GLY A 1 106 ? -17.772 -10.575 11.340 1.00 95.12 106 GLY A N 1
ATOM 804 C CA . GLY A 1 106 ? -16.752 -11.545 11.753 1.00 95.12 106 GLY A CA 1
ATOM 805 C C . GLY A 1 106 ? -15.330 -10.993 11.904 1.00 95.12 106 GLY A C 1
ATOM 806 O O . GLY A 1 106 ? -14.456 -11.743 12.330 1.00 95.12 106 GLY A O 1
ATOM 807 N N . VAL A 1 107 ? -15.083 -9.707 11.618 1.00 96.69 107 VAL A N 1
ATOM 808 C CA . VAL A 1 107 ? -13.776 -9.069 11.858 1.00 96.69 107 VAL A CA 1
ATOM 809 C C . VAL A 1 107 ? -13.961 -7.780 12.670 1.00 96.69 107 VAL A C 1
ATOM 811 O O . VAL A 1 107 ? -14.114 -6.703 12.093 1.00 96.69 107 VAL A O 1
ATOM 814 N N . PRO A 1 108 ? -13.990 -7.854 14.012 1.00 96.62 108 PRO A N 1
ATOM 815 C CA . PRO A 1 108 ? -14.237 -6.685 14.853 1.00 96.62 108 PRO A CA 1
ATOM 816 C C . PRO A 1 108 ? -13.036 -5.726 14.902 1.00 96.62 108 PRO A C 1
ATOM 818 O O . PRO A 1 108 ? -11.885 -6.130 14.704 1.00 96.62 108 PRO A O 1
ATOM 821 N N . VAL A 1 109 ? -13.296 -4.461 15.245 1.00 97.25 109 VAL A N 1
ATOM 822 C CA . VAL A 1 109 ? -12.259 -3.483 15.624 1.00 97.25 109 VAL A CA 1
ATOM 823 C C . VAL A 1 109 ? -11.374 -4.049 16.744 1.00 97.25 109 VAL A C 1
ATOM 825 O O . VAL A 1 109 ? -11.861 -4.706 17.662 1.00 97.25 109 VAL A O 1
ATOM 828 N N . GLY A 1 110 ? -10.064 -3.813 16.654 1.00 97.38 110 GLY A N 1
ATOM 829 C CA . GLY A 1 110 ? -9.036 -4.385 17.533 1.00 97.38 110 GLY A CA 1
ATOM 830 C C . GLY A 1 110 ? -8.463 -5.723 17.048 1.00 97.38 110 GLY A C 1
ATOM 831 O O . GLY A 1 110 ? -7.463 -6.202 17.587 1.00 97.38 110 GLY A O 1
ATOM 832 N N . SER A 1 111 ? -9.047 -6.330 16.008 1.00 98.06 111 SER A N 1
ATOM 833 C CA . SER A 1 111 ? -8.503 -7.550 15.401 1.00 98.06 111 SER A CA 1
ATOM 834 C C . SER A 1 111 ? -7.122 -7.306 14.803 1.00 98.06 111 SER A C 1
ATOM 836 O O . SER A 1 111 ? -6.903 -6.321 14.097 1.00 98.06 111 SER A O 1
ATOM 838 N N . ARG A 1 112 ? -6.197 -8.244 15.024 1.00 97.81 112 ARG A N 1
ATOM 839 C CA . ARG A 1 112 ? -4.891 -8.260 14.355 1.00 97.81 112 ARG A CA 1
ATOM 840 C C . ARG A 1 112 ? -4.987 -9.059 13.066 1.00 97.81 112 ARG A C 1
ATOM 842 O O . ARG A 1 112 ? -5.423 -10.207 13.085 1.00 97.81 112 ARG A O 1
ATOM 849 N N . VAL A 1 113 ? -4.553 -8.460 11.966 1.00 97.25 113 VAL A N 1
ATOM 850 C CA . VAL A 1 113 ? -4.658 -9.039 10.623 1.00 97.25 113 VAL A CA 1
ATOM 851 C C . VAL A 1 113 ? -3.324 -8.968 9.891 1.00 97.25 113 VAL A C 1
ATOM 853 O O . VAL A 1 113 ? -2.497 -8.095 10.158 1.00 97.25 113 VAL A O 1
ATOM 856 N N . TYR A 1 114 ? -3.127 -9.896 8.959 1.00 97.00 114 TYR A N 1
ATOM 857 C CA . TYR A 1 114 ? -2.012 -9.924 8.018 1.00 97.00 114 TYR A CA 1
ATOM 858 C C . TYR A 1 114 ? -2.563 -10.037 6.600 1.00 97.00 114 TYR A C 1
ATOM 860 O O . TYR A 1 114 ? -3.537 -10.755 6.372 1.00 97.00 114 TYR A O 1
ATOM 868 N N . GLY A 1 115 ? -1.937 -9.357 5.647 1.00 94.62 115 GLY A N 1
ATOM 869 C CA . GLY A 1 115 ? -2.366 -9.413 4.261 1.00 94.62 115 GLY A CA 1
ATOM 870 C C . GLY A 1 115 ? -1.564 -8.512 3.337 1.00 94.62 115 GLY A C 1
ATOM 871 O O . GLY A 1 115 ? -0.428 -8.125 3.626 1.00 94.62 115 GLY A O 1
ATOM 872 N N . ASN A 1 116 ? -2.188 -8.224 2.198 1.00 94.75 116 ASN A N 1
ATOM 873 C CA . ASN A 1 116 ? -1.614 -7.446 1.116 1.00 94.75 116 ASN A CA 1
ATOM 874 C C . ASN A 1 116 ? -2.223 -6.041 1.109 1.00 94.75 116 ASN A C 1
ATOM 876 O O . ASN A 1 116 ? -3.402 -5.876 0.801 1.00 94.75 116 ASN A O 1
ATOM 880 N N . TRP A 1 117 ? -1.416 -5.049 1.474 1.00 93.06 117 TRP A N 1
ATOM 881 C CA . TRP A 1 117 ? -1.702 -3.635 1.275 1.00 93.06 117 TRP A CA 1
ATOM 882 C C . TRP A 1 117 ? -0.403 -2.830 1.293 1.00 93.06 117 TRP A C 1
ATOM 884 O O . TRP A 1 117 ? 0.626 -3.279 1.811 1.00 93.06 117 TRP A O 1
ATOM 894 N N . ARG A 1 118 ? -0.487 -1.616 0.744 1.00 93.00 118 ARG A N 1
ATOM 895 C CA . ARG A 1 118 ? 0.647 -0.708 0.563 1.00 93.00 118 ARG A CA 1
ATOM 896 C C . ARG A 1 118 ? 1.417 -0.426 1.859 1.00 93.00 118 ARG A C 1
ATOM 898 O O . ARG A 1 118 ? 0.826 -0.332 2.939 1.00 93.00 118 ARG A O 1
ATOM 905 N N . HIS A 1 119 ? 2.723 -0.188 1.748 1.00 94.19 119 HIS A N 1
ATOM 906 C CA . HIS A 1 119 ? 3.514 0.355 2.849 1.00 94.19 119 HIS A CA 1
ATOM 907 C C . HIS A 1 119 ? 2.926 1.692 3.292 1.00 94.19 119 HIS A C 1
ATOM 909 O O . HIS A 1 119 ? 2.4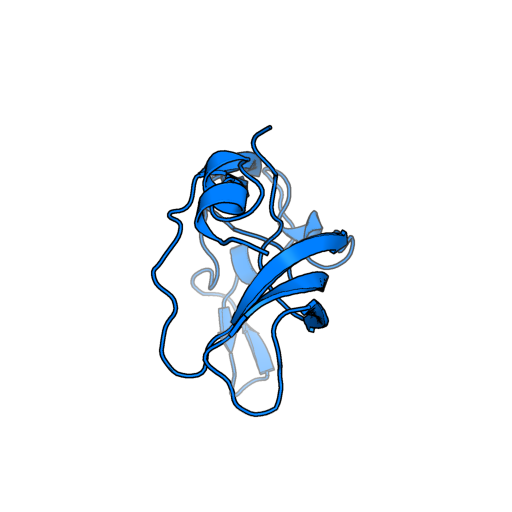85 2.500 2.472 1.00 94.19 119 HIS A O 1
ATOM 915 N N . THR A 1 120 ? 2.908 1.920 4.598 1.00 92.38 120 THR A N 1
ATOM 916 C CA . THR A 1 120 ? 2.378 3.148 5.186 1.00 92.38 120 THR A CA 1
ATOM 917 C C . THR A 1 120 ? 3.479 3.804 5.997 1.00 92.38 120 THR A C 1
ATOM 919 O O . THR A 1 120 ? 4.031 3.179 6.900 1.00 92.38 120 THR A O 1
ATOM 922 N N . GLU A 1 121 ? 3.794 5.046 5.655 1.00 89.69 121 GLU A N 1
ATOM 923 C CA . GLU A 1 121 ? 4.574 5.946 6.492 1.00 89.69 121 GLU A CA 1
ATOM 924 C C . GLU A 1 121 ? 3.594 6.765 7.340 1.00 89.69 121 GLU A C 1
ATOM 926 O O . GLU A 1 121 ? 2.634 7.337 6.813 1.00 89.69 121 GLU A O 1
ATOM 931 N N . TYR A 1 122 ? 3.838 6.808 8.649 1.00 85.81 122 TYR A N 1
ATOM 932 C CA . TYR A 1 122 ? 3.126 7.707 9.550 1.00 85.81 122 TYR A CA 1
ATOM 933 C C . TYR A 1 122 ? 3.771 9.081 9.519 1.00 85.81 122 TYR A C 1
ATOM 935 O O . TYR A 1 122 ? 4.992 9.201 9.509 1.00 85.81 122 TYR A O 1
ATOM 943 N N . THR A 1 123 ? 2.943 10.117 9.459 1.00 77.94 123 THR A N 1
ATOM 944 C CA . THR A 1 123 ? 3.394 11.493 9.215 1.00 77.94 123 THR A CA 1
ATOM 945 C C . THR A 1 123 ? 3.616 12.297 10.500 1.00 77.94 123 THR A C 1
ATOM 947 O O . THR A 1 123 ? 3.674 13.523 10.437 1.00 77.94 123 THR A O 1
ATOM 950 N N . THR A 1 124 ? 3.725 11.622 11.649 1.00 65.31 124 THR A N 1
ATOM 951 C CA . THR A 1 124 ? 4.010 12.196 12.979 1.00 65.31 124 THR A CA 1
ATOM 952 C C . THR A 1 124 ? 5.266 11.609 13.585 1.00 65.31 124 THR A C 1
ATOM 954 O O . THR A 1 124 ? 5.388 10.363 13.516 1.00 65.31 124 THR A O 1
#

Radius of gyration: 17.03 Å; chains: 1; bounding box: 37×33×45 Å